Protein AF-A0A258D8F7-F1 (afdb_monomer_lite)

Secondary structure (DSSP, 8-state):
-TGGGT--TTGGGSHHHHHHHHHHHHHHHHTT--SSSEEEETTEEEESSTTHHHHHHHHH-TTGGGSHHHHHHTTSPPPPPPP-

Sequence (84 aa):
MADVLGVPADAGNDPAVKDRLRNNTEAAVAAGVYGVPTLAIGEELFWGLDAMPMARAFLADPGLFESGEMARVSSLPMATVRPR

Radius of gyration: 19.61 Å; chains: 1; bounding box: 35×46×46 Å

Structure (mmCIF, N/CA/C/O backbone):
data_AF-A0A258D8F7-F1
#
_entry.id   AF-A0A258D8F7-F1
#
loop_
_atom_site.group_PDB
_atom_site.id
_atom_site.type_symbol
_atom_site.label_atom_id
_atom_site.label_alt_id
_atom_site.label_comp_id
_atom_site.label_asym_id
_atom_site.label_entity_id
_atom_site.label_seq_id
_atom_site.pdbx_PDB_ins_code
_atom_site.Cartn_x
_atom_site.Cartn_y
_atom_site.Cartn_z
_atom_site.occupancy
_atom_site.B_iso_or_equiv
_atom_site.auth_seq_id
_atom_site.auth_comp_id
_atom_site.auth_asym_id
_atom_site.auth_atom_id
_atom_site.pdbx_PDB_model_num
ATOM 1 N N . MET A 1 1 ? 16.521 -15.981 -10.362 1.00 63.53 1 MET A N 1
ATOM 2 C CA . MET A 1 1 ? 15.122 -15.594 -10.058 1.00 63.53 1 MET A CA 1
ATOM 3 C C . MET A 1 1 ? 14.286 -15.539 -11.332 1.00 63.53 1 MET A C 1
ATOM 5 O O . MET A 1 1 ? 13.376 -16.341 -11.421 1.00 63.53 1 MET A O 1
ATOM 9 N N . ALA A 1 2 ? 14.612 -14.707 -12.335 1.00 78.38 2 ALA A N 1
ATOM 10 C CA . ALA A 1 2 ? 13.886 -14.701 -13.620 1.00 78.38 2 ALA A CA 1
ATOM 11 C C . ALA A 1 2 ? 13.905 -16.069 -14.338 1.00 78.38 2 ALA A C 1
ATOM 13 O O . ALA A 1 2 ? 12.859 -16.560 -14.743 1.00 78.38 2 ALA A O 1
ATOM 14 N N . ASP A 1 3 ? 15.067 -16.729 -14.358 1.00 83.12 3 ASP A N 1
ATOM 15 C CA . ASP A 1 3 ? 15.251 -18.085 -14.904 1.00 83.12 3 ASP A CA 1
ATOM 16 C C . ASP A 1 3 ? 14.366 -19.145 -14.215 1.00 83.12 3 ASP A C 1
ATOM 18 O O . ASP A 1 3 ? 13.712 -19.947 -14.871 1.00 83.12 3 ASP A O 1
ATOM 22 N N . VAL A 1 4 ? 14.224 -19.061 -12.885 1.00 92.94 4 VAL A N 1
ATOM 23 C CA . VAL A 1 4 ? 13.343 -19.945 -12.091 1.00 92.94 4 VAL A CA 1
ATOM 24 C C . VAL A 1 4 ? 11.867 -19.761 -12.464 1.00 92.94 4 VAL A C 1
ATOM 26 O O . VAL A 1 4 ? 11.075 -20.688 -12.330 1.00 92.94 4 VAL A O 1
ATOM 29 N N . LEU A 1 5 ? 11.494 -18.569 -12.933 1.00 91.56 5 LEU A N 1
ATOM 30 C CA . LEU A 1 5 ? 10.135 -18.225 -13.351 1.00 91.56 5 LEU A CA 1
ATOM 31 C C . LEU A 1 5 ? 9.924 -18.380 -14.869 1.00 91.56 5 LEU A C 1
ATOM 33 O O . LEU A 1 5 ? 8.839 -18.067 -15.354 1.00 91.56 5 LEU A O 1
ATOM 37 N N . GLY A 1 6 ? 10.936 -18.829 -15.626 1.00 93.12 6 GLY A N 1
ATOM 38 C CA . GLY A 1 6 ? 10.876 -18.947 -17.088 1.00 93.12 6 GLY A CA 1
ATOM 39 C C . GLY A 1 6 ? 10.758 -17.607 -17.826 1.00 93.12 6 GLY A C 1
ATOM 40 O O . GLY A 1 6 ? 10.293 -17.573 -18.964 1.00 93.12 6 GLY A O 1
ATOM 41 N N . VAL A 1 7 ? 11.140 -16.496 -17.189 1.00 91.88 7 VAL A N 1
ATOM 42 C CA . VAL A 1 7 ? 11.056 -15.149 -17.770 1.00 91.88 7 VAL A CA 1
ATOM 43 C C . VAL A 1 7 ? 12.407 -14.771 -18.394 1.00 91.88 7 VAL A C 1
ATOM 45 O O . VAL A 1 7 ? 13.426 -14.871 -17.703 1.00 91.88 7 VAL A O 1
ATOM 48 N N . PRO A 1 8 ? 12.447 -14.294 -19.657 1.00 92.12 8 PRO A N 1
ATOM 49 C CA . PRO A 1 8 ? 13.678 -13.813 -20.282 1.00 92.12 8 PRO A CA 1
ATOM 50 C C . PRO A 1 8 ? 14.353 -12.711 -19.458 1.00 92.12 8 PRO A C 1
ATOM 52 O O . PRO A 1 8 ? 13.688 -11.816 -18.933 1.00 92.12 8 PRO A O 1
ATOM 55 N N . ALA A 1 9 ? 15.684 -12.753 -19.353 1.00 89.56 9 ALA A N 1
ATOM 56 C CA . ALA A 1 9 ? 16.446 -11.823 -18.512 1.00 89.56 9 ALA A CA 1
ATOM 57 C C . ALA A 1 9 ? 16.315 -10.351 -18.949 1.00 89.56 9 ALA A C 1
ATOM 59 O O . ALA A 1 9 ? 16.458 -9.443 -18.132 1.00 89.56 9 ALA A O 1
ATOM 60 N N . ASP A 1 10 ? 16.028 -10.115 -20.225 1.00 91.75 10 ASP A N 1
ATOM 61 C CA . ASP A 1 10 ? 15.871 -8.804 -20.846 1.00 91.75 10 ASP A CA 1
ATOM 62 C C . ASP A 1 10 ? 14.413 -8.331 -20.929 1.00 91.75 10 ASP A C 1
ATOM 64 O O . ASP A 1 10 ? 14.174 -7.207 -21.366 1.00 91.75 10 ASP A O 1
ATOM 68 N N . ALA A 1 11 ? 13.437 -9.118 -20.458 1.00 89.56 11 ALA A N 1
ATOM 69 C CA . ALA A 1 11 ? 12.013 -8.783 -20.550 1.00 89.56 11 ALA A CA 1
ATOM 70 C C . ALA A 1 11 ? 11.656 -7.422 -19.913 1.00 89.56 11 ALA A C 1
ATOM 72 O O . ALA A 1 11 ? 10.713 -6.760 -20.337 1.00 89.56 11 ALA A O 1
ATOM 73 N N . GLY A 1 12 ? 12.423 -6.964 -18.917 1.00 90.62 12 GLY A N 1
ATOM 74 C CA . GLY A 1 12 ? 12.250 -5.642 -18.299 1.00 90.62 12 GLY A CA 1
ATOM 75 C C . GLY A 1 12 ? 12.703 -4.457 -19.164 1.00 90.62 12 GLY A C 1
ATOM 76 O O . GLY A 1 12 ? 12.465 -3.306 -18.793 1.00 90.62 12 GLY A O 1
ATOM 77 N N . ASN A 1 13 ? 13.367 -4.707 -20.296 1.00 94.44 13 ASN A N 1
ATOM 78 C CA . ASN A 1 13 ? 13.835 -3.665 -21.208 1.00 94.44 13 ASN A CA 1
ATOM 79 C C . ASN A 1 13 ? 12.779 -3.227 -22.223 1.00 94.44 13 ASN A C 1
ATOM 81 O O . ASN A 1 13 ? 12.935 -2.142 -22.784 1.00 94.44 13 ASN A O 1
ATOM 85 N N . ASP A 1 14 ? 11.722 -4.019 -22.426 1.00 96.06 14 ASP A N 1
ATOM 86 C CA . ASP A 1 14 ? 10.597 -3.651 -23.283 1.00 96.06 14 ASP A CA 1
ATOM 87 C C . ASP A 1 14 ? 9.969 -2.329 -22.783 1.00 96.06 14 ASP A C 1
ATOM 89 O O . ASP A 1 14 ? 9.538 -2.253 -21.622 1.00 96.06 14 ASP A O 1
ATOM 93 N N . PRO A 1 15 ? 9.913 -1.274 -23.622 1.00 97.56 15 PRO A N 1
ATOM 94 C CA . PRO A 1 15 ? 9.267 -0.014 -23.270 1.00 97.56 15 PRO A CA 1
ATOM 95 C C . PRO A 1 15 ? 7.846 -0.193 -22.722 1.00 97.56 15 PRO A C 1
ATOM 97 O O . PRO A 1 15 ? 7.506 0.430 -21.717 1.00 97.56 15 PRO A O 1
ATOM 100 N N . ALA A 1 16 ? 7.054 -1.113 -23.281 1.00 96.81 16 ALA A N 1
ATOM 101 C CA . ALA A 1 16 ? 5.686 -1.359 -22.831 1.00 96.81 16 ALA A CA 1
ATOM 102 C C . ALA A 1 16 ? 5.625 -1.897 -21.388 1.00 96.81 16 ALA A C 1
ATOM 104 O O . ALA A 1 16 ? 4.688 -1.598 -20.642 1.00 96.81 16 ALA A O 1
ATOM 105 N N . VAL A 1 17 ? 6.635 -2.663 -20.955 1.00 96.38 17 VAL A N 1
ATOM 106 C CA . VAL A 1 17 ? 6.743 -3.148 -19.569 1.00 96.38 17 VAL A CA 1
ATOM 107 C C . VAL A 1 17 ? 7.050 -1.994 -18.612 1.00 96.38 17 VAL A C 1
ATOM 109 O O . VAL A 1 17 ? 6.455 -1.922 -17.533 1.00 96.38 17 VAL A O 1
ATOM 112 N N . LYS A 1 18 ? 7.931 -1.070 -19.009 1.00 96.75 18 LYS A N 1
ATOM 113 C CA . LYS A 1 18 ? 8.271 0.123 -18.214 1.00 96.75 18 LYS A CA 1
ATOM 114 C C . LYS A 1 18 ? 7.101 1.096 -18.110 1.00 96.75 18 LYS A C 1
ATOM 116 O O . LYS A 1 18 ? 6.841 1.606 -17.020 1.00 96.75 18 LYS A O 1
ATOM 121 N N . ASP A 1 19 ? 6.378 1.302 -19.204 1.00 98.31 19 ASP A N 1
ATOM 122 C CA . ASP A 1 19 ? 5.184 2.147 -19.220 1.00 98.31 19 ASP A CA 1
ATOM 123 C C . ASP A 1 19 ? 4.093 1.560 -18.322 1.00 98.31 19 ASP A C 1
ATOM 125 O O . ASP A 1 19 ? 3.527 2.267 -17.490 1.00 98.31 19 ASP A O 1
ATOM 129 N N . ARG A 1 20 ? 3.871 0.240 -18.372 1.00 98.00 20 ARG A N 1
ATOM 130 C CA . ARG A 1 20 ? 2.936 -0.428 -17.456 1.00 98.00 20 ARG A CA 1
ATOM 131 C C . ARG A 1 20 ? 3.343 -0.271 -15.987 1.00 98.00 20 ARG A C 1
ATOM 133 O O . ARG A 1 20 ? 2.483 -0.021 -15.148 1.00 98.00 20 ARG A O 1
ATOM 140 N N . LEU A 1 21 ? 4.631 -0.392 -15.660 1.00 97.31 21 LEU A N 1
ATOM 141 C CA . LEU A 1 21 ? 5.126 -0.175 -14.295 1.00 97.31 21 LEU A CA 1
ATOM 142 C C . LEU A 1 21 ? 4.859 1.260 -13.808 1.00 97.31 21 LEU A C 1
ATOM 144 O O . LEU A 1 21 ? 4.431 1.455 -12.666 1.00 97.31 21 LEU A O 1
ATOM 148 N N . ARG A 1 22 ? 5.087 2.255 -14.672 1.00 98.31 22 ARG A N 1
ATOM 149 C CA . ARG A 1 22 ? 4.786 3.661 -14.382 1.00 98.31 22 ARG A CA 1
ATOM 150 C C . ARG A 1 22 ? 3.295 3.865 -14.130 1.00 98.31 22 ARG A C 1
ATOM 152 O O . ARG A 1 22 ? 2.942 4.355 -13.062 1.00 98.31 22 ARG A O 1
ATOM 159 N N . ASN A 1 23 ? 2.442 3.399 -15.041 1.00 98.62 23 ASN A N 1
ATOM 160 C CA . ASN A 1 23 ? 0.988 3.538 -14.929 1.00 98.62 23 ASN A CA 1
ATOM 161 C C . ASN A 1 23 ? 0.444 2.868 -13.658 1.00 98.62 23 ASN A C 1
ATOM 163 O O . ASN A 1 23 ? -0.423 3.422 -12.992 1.00 98.62 23 ASN A O 1
ATOM 167 N N . ASN A 1 24 ? 0.981 1.704 -13.275 1.00 98.00 24 ASN A N 1
ATOM 168 C CA . ASN A 1 24 ? 0.602 1.042 -12.024 1.00 98.00 24 ASN A CA 1
ATOM 169 C C . ASN A 1 24 ? 0.977 1.882 -10.791 1.00 98.00 24 ASN A C 1
ATOM 171 O O . ASN A 1 24 ? 0.215 1.941 -9.829 1.00 98.00 24 ASN A O 1
ATOM 175 N N . THR A 1 25 ? 2.143 2.535 -10.819 1.00 97.38 25 THR A N 1
ATOM 176 C CA . THR A 1 25 ? 2.584 3.427 -9.736 1.00 97.38 25 THR A CA 1
ATOM 177 C C . THR A 1 25 ? 1.687 4.662 -9.653 1.00 97.38 25 THR A C 1
ATOM 179 O O . THR A 1 25 ? 1.250 5.030 -8.567 1.00 97.38 25 THR A O 1
ATOM 182 N N . GLU A 1 26 ? 1.365 5.272 -10.793 1.00 98.44 26 GLU A N 1
ATOM 183 C CA . GLU A 1 26 ? 0.456 6.421 -10.870 1.00 98.44 26 GLU A CA 1
ATOM 184 C C . GLU A 1 26 ? -0.950 6.065 -10.369 1.00 98.44 26 GLU A C 1
ATOM 186 O O . GLU A 1 26 ? -1.528 6.819 -9.589 1.00 98.44 26 GLU A O 1
ATOM 191 N N . ALA A 1 27 ? -1.466 4.888 -10.733 1.00 97.81 27 ALA A N 1
ATOM 192 C CA . ALA A 1 27 ? -2.745 4.387 -10.238 1.00 97.81 27 ALA A CA 1
ATOM 193 C C . ALA A 1 27 ? -2.739 4.168 -8.715 1.00 97.81 27 ALA A C 1
ATOM 195 O O . ALA A 1 27 ? -3.702 4.533 -8.045 1.00 97.81 27 ALA A O 1
ATOM 196 N N . ALA A 1 28 ? -1.654 3.624 -8.151 1.00 97.44 28 ALA A N 1
ATOM 197 C CA . ALA A 1 28 ? -1.522 3.455 -6.704 1.00 97.44 28 ALA A CA 1
ATOM 198 C C . ALA A 1 28 ? -1.518 4.807 -5.970 1.00 97.44 28 ALA A C 1
ATOM 200 O O . ALA A 1 28 ? -2.234 4.974 -4.983 1.00 97.44 28 ALA A O 1
ATOM 201 N N . VAL A 1 29 ? -0.771 5.792 -6.480 1.00 97.38 29 VAL A N 1
ATOM 202 C CA . VAL A 1 29 ? -0.750 7.157 -5.925 1.00 97.38 29 VAL A CA 1
ATOM 203 C C . VAL A 1 29 ? -2.133 7.805 -6.012 1.00 97.38 29 VAL A C 1
ATOM 205 O O . VAL A 1 29 ? -2.595 8.386 -5.032 1.00 97.38 29 VAL A O 1
ATOM 208 N N . ALA A 1 30 ? -2.820 7.674 -7.151 1.00 97.56 30 ALA A N 1
ATOM 209 C CA . ALA A 1 30 ? -4.178 8.190 -7.331 1.00 97.56 30 ALA A CA 1
ATOM 210 C C . ALA A 1 30 ? -5.190 7.542 -6.368 1.00 97.56 30 ALA A C 1
ATOM 212 O O . ALA A 1 30 ? -6.143 8.198 -5.958 1.00 97.56 30 ALA A O 1
ATOM 213 N N . ALA A 1 31 ? -4.957 6.289 -5.970 1.00 96.81 31 ALA A N 1
ATOM 214 C CA . ALA A 1 31 ? -5.746 5.579 -4.968 1.00 96.81 31 ALA A CA 1
ATOM 215 C C . ALA A 1 31 ? -5.372 5.927 -3.511 1.00 96.81 31 ALA A C 1
ATOM 217 O O . ALA A 1 31 ? -5.927 5.331 -2.598 1.00 96.81 31 ALA A O 1
ATOM 218 N N . GLY A 1 32 ? -4.441 6.860 -3.268 1.00 97.56 32 GLY A N 1
ATOM 219 C CA . GLY A 1 32 ? -4.044 7.291 -1.920 1.00 97.56 32 GLY A CA 1
ATOM 220 C C . GLY A 1 32 ? -2.900 6.488 -1.288 1.00 97.56 32 GLY A C 1
ATOM 221 O O . GLY A 1 32 ? -2.550 6.724 -0.130 1.00 97.56 32 GLY A O 1
ATOM 222 N N . VAL A 1 33 ? -2.276 5.564 -2.027 1.00 97.88 33 VAL A N 1
ATOM 223 C CA . VAL A 1 33 ? -1.100 4.827 -1.542 1.00 97.88 33 VAL A CA 1
ATOM 224 C C . VAL A 1 33 ? 0.090 5.778 -1.409 1.00 97.88 33 VAL A C 1
ATOM 226 O O . VAL A 1 33 ? 0.468 6.459 -2.360 1.00 97.88 33 VAL A O 1
ATOM 229 N N . TYR A 1 34 ? 0.726 5.775 -0.238 1.00 94.56 34 TYR A N 1
ATOM 230 C CA . TYR A 1 34 ? 1.867 6.646 0.073 1.00 94.56 34 TYR A CA 1
ATOM 231 C C . TYR A 1 34 ? 3.164 5.891 0.409 1.00 94.56 34 TYR A C 1
ATOM 233 O O . TYR A 1 34 ? 4.224 6.504 0.528 1.00 94.56 34 TYR A O 1
ATOM 241 N N . GLY A 1 35 ? 3.115 4.567 0.559 1.00 95.81 35 GLY A N 1
ATOM 242 C CA . GLY A 1 35 ? 4.276 3.748 0.894 1.00 95.81 35 GLY A CA 1
ATOM 243 C C . GLY A 1 35 ? 4.052 2.275 0.571 1.00 95.81 35 GLY A C 1
ATOM 244 O O . GLY A 1 35 ? 2.993 1.892 0.088 1.00 95.81 35 GLY A O 1
ATOM 245 N N . VAL A 1 36 ? 5.067 1.439 0.809 1.00 96.44 36 VAL A N 1
ATOM 246 C CA . VAL A 1 36 ? 4.987 -0.012 0.573 1.00 96.44 36 VAL A CA 1
ATOM 247 C C . VAL A 1 36 ? 5.480 -0.815 1.786 1.00 96.44 36 VAL A C 1
ATOM 249 O O . VAL A 1 36 ? 6.403 -0.357 2.462 1.00 96.44 36 VAL A O 1
ATOM 252 N N . PRO A 1 37 ? 4.914 -2.012 2.046 1.00 96.56 37 PRO A N 1
ATOM 253 C CA . PRO A 1 37 ? 3.717 -2.560 1.400 1.00 96.56 37 PRO A CA 1
ATOM 254 C C . PRO A 1 37 ? 2.440 -1.835 1.864 1.00 96.56 37 PRO A C 1
ATOM 256 O O . PRO A 1 37 ? 2.325 -1.492 3.037 1.00 96.56 37 PRO A O 1
ATOM 259 N N . THR A 1 38 ? 1.481 -1.6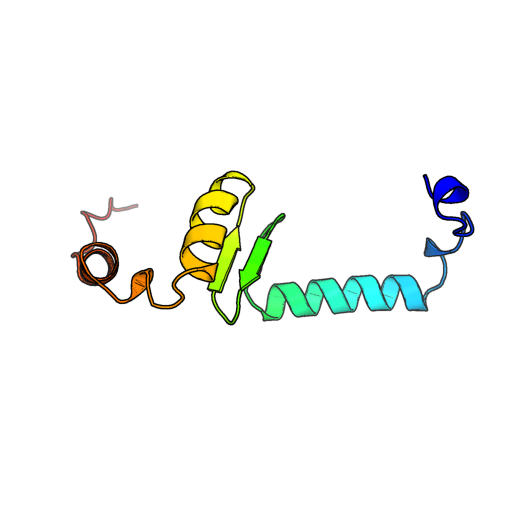44 0.954 1.00 97.88 38 THR A N 1
ATOM 260 C CA . THR A 1 38 ? 0.106 -1.232 1.282 1.00 97.88 38 THR A CA 1
ATOM 261 C C . THR A 1 38 ? -0.861 -2.275 0.745 1.00 97.88 38 THR A C 1
ATOM 263 O O . THR A 1 38 ? -0.775 -2.655 -0.424 1.00 97.88 38 THR A O 1
ATOM 266 N N . LEU A 1 39 ? -1.774 -2.735 1.596 1.00 97.56 39 LEU A N 1
ATOM 267 C CA . LEU A 1 39 ? -2.895 -3.584 1.217 1.00 97.56 39 LEU A CA 1
ATOM 268 C C . LEU A 1 39 ? -4.152 -2.720 1.105 1.00 97.56 39 LEU A C 1
ATOM 270 O O . LEU A 1 39 ? -4.545 -2.085 2.078 1.00 97.56 39 LEU A O 1
ATOM 274 N N . ALA A 1 40 ? -4.772 -2.713 -0.072 1.00 96.62 40 ALA A N 1
ATOM 275 C CA . ALA A 1 40 ? -6.069 -2.083 -0.290 1.00 96.62 40 ALA A CA 1
ATOM 276 C C . ALA A 1 40 ? -7.185 -3.129 -0.152 1.00 96.62 40 ALA A C 1
ATOM 278 O O . ALA A 1 40 ? -7.135 -4.171 -0.815 1.00 96.62 40 ALA A O 1
ATOM 279 N N . ILE A 1 41 ? -8.178 -2.865 0.700 1.00 96.25 41 ILE A N 1
ATOM 280 C CA . ILE A 1 41 ? -9.377 -3.699 0.880 1.00 96.25 41 ILE A CA 1
ATOM 281 C C . ILE A 1 41 ? -10.600 -2.799 0.694 1.00 96.25 41 ILE A C 1
ATOM 283 O O . ILE A 1 41 ? -10.992 -2.071 1.601 1.00 96.25 41 ILE A O 1
ATOM 287 N N . GLY A 1 42 ? -11.198 -2.832 -0.499 1.00 93.94 42 GLY A N 1
ATOM 288 C CA . GLY A 1 42 ? -12.180 -1.816 -0.882 1.00 93.94 42 GLY A CA 1
ATOM 289 C C . GLY A 1 42 ? -11.503 -0.449 -0.996 1.00 93.94 42 GLY A C 1
ATOM 290 O O . GLY A 1 42 ? -10.507 -0.326 -1.706 1.00 93.94 42 GLY A O 1
ATOM 291 N N . GLU A 1 43 ? -12.032 0.550 -0.291 1.00 93.81 43 GLU A N 1
ATOM 292 C CA . GLU A 1 43 ? -11.447 1.899 -0.211 1.00 93.81 43 GLU A CA 1
ATOM 293 C C . GLU A 1 43 ? -10.456 2.058 0.957 1.00 93.81 43 GLU A C 1
ATOM 295 O O . GLU A 1 43 ? -9.741 3.054 1.022 1.00 93.81 43 GLU A O 1
ATOM 300 N N . GLU A 1 44 ? -10.380 1.077 1.863 1.00 96.69 44 GLU A N 1
ATOM 301 C CA . GLU A 1 44 ? -9.520 1.145 3.045 1.00 96.69 44 GLU A CA 1
ATOM 302 C C . GLU A 1 44 ? -8.080 0.717 2.725 1.00 96.69 44 GLU A C 1
ATOM 304 O O . GLU A 1 44 ? -7.848 -0.271 2.012 1.00 96.69 44 GLU A O 1
ATOM 309 N N . LEU A 1 45 ? -7.103 1.442 3.279 1.00 97.69 45 LEU A N 1
ATOM 310 C CA . LEU A 1 45 ? -5.679 1.250 3.001 1.00 97.69 45 LEU A CA 1
ATOM 311 C C . LEU A 1 45 ? -4.901 0.902 4.273 1.00 97.69 45 LEU A C 1
ATOM 313 O O . LEU A 1 45 ? -4.755 1.708 5.187 1.00 97.69 45 LEU A O 1
ATOM 317 N N . PHE A 1 46 ? -4.274 -0.272 4.272 1.00 97.75 46 PHE A N 1
ATOM 318 C CA . PHE A 1 46 ? -3.432 -0.754 5.365 1.00 97.75 46 PHE A CA 1
ATOM 319 C C . PHE A 1 46 ? -1.964 -0.699 4.956 1.00 97.75 46 PHE A C 1
ATOM 321 O O . PHE A 1 46 ? -1.500 -1.528 4.171 1.00 97.75 46 PHE A O 1
ATOM 328 N N . TRP A 1 47 ? -1.227 0.282 5.471 1.00 98.00 47 TRP A N 1
ATOM 329 C CA . TRP A 1 47 ? 0.203 0.438 5.203 1.00 98.00 47 TRP A CA 1
ATOM 330 C C . TRP A 1 47 ? 1.061 -0.224 6.281 1.00 98.00 47 TRP A C 1
ATOM 332 O O . TRP A 1 47 ? 0.848 -0.000 7.469 1.00 98.00 47 TRP A O 1
ATOM 342 N N . GLY A 1 48 ? 2.071 -0.980 5.850 1.00 97.69 48 GLY A N 1
ATOM 343 C CA . GLY A 1 48 ? 3.036 -1.634 6.727 1.00 97.69 48 GLY A CA 1
ATOM 344 C C . GLY A 1 48 ? 2.718 -3.104 7.001 1.00 97.69 48 GLY A C 1
ATOM 345 O O . GLY A 1 48 ? 1.580 -3.566 6.928 1.00 97.69 48 GLY A O 1
ATOM 346 N N . LEU A 1 49 ? 3.764 -3.875 7.306 1.00 97.31 49 LEU A N 1
ATOM 347 C CA . LEU A 1 49 ? 3.627 -5.289 7.674 1.00 97.31 49 LEU A CA 1
ATOM 348 C C . LEU A 1 49 ? 2.906 -5.457 9.024 1.00 97.31 49 LEU A C 1
ATOM 350 O O . LEU A 1 49 ? 2.186 -6.430 9.236 1.00 97.31 49 LEU A O 1
ATOM 354 N N . ASP A 1 50 ? 3.096 -4.501 9.925 1.00 97.69 50 ASP A N 1
ATOM 355 C CA . ASP A 1 50 ? 2.461 -4.408 11.238 1.00 97.69 50 ASP A CA 1
ATOM 356 C C . ASP A 1 50 ? 0.951 -4.132 11.165 1.00 97.69 50 ASP A C 1
ATOM 358 O O . ASP A 1 50 ? 0.225 -4.512 12.084 1.00 97.69 50 ASP A O 1
ATOM 362 N N . ALA A 1 51 ? 0.450 -3.586 10.053 1.00 96.88 51 ALA A N 1
ATOM 363 C CA . ALA A 1 51 ? -0.983 -3.417 9.807 1.00 96.88 51 ALA A CA 1
ATOM 364 C C . ALA A 1 51 ? -1.696 -4.710 9.355 1.00 96.88 51 ALA A C 1
ATOM 366 O O . ALA A 1 51 ? -2.926 -4.757 9.324 1.00 96.88 51 ALA A O 1
ATOM 367 N N . MET A 1 52 ? -0.972 -5.793 9.045 1.00 96.62 52 MET A N 1
ATOM 368 C CA . MET A 1 52 ? -1.567 -7.038 8.526 1.00 96.62 52 MET A CA 1
ATOM 369 C C . MET A 1 52 ? -2.625 -7.685 9.443 1.00 96.62 52 MET A C 1
ATOM 371 O O . MET A 1 52 ? -3.642 -8.154 8.922 1.00 96.62 52 MET A O 1
ATOM 375 N N . PRO A 1 53 ? -2.458 -7.747 10.782 1.00 97.56 53 PRO A N 1
ATOM 376 C CA . PRO A 1 53 ? -3.508 -8.258 11.665 1.00 97.56 53 PRO A CA 1
ATOM 377 C C . PRO A 1 53 ? -4.778 -7.400 11.628 1.00 97.56 53 PRO A C 1
ATOM 379 O O . PRO A 1 53 ? -5.877 -7.948 11.642 1.00 97.56 53 PRO A O 1
ATOM 382 N N . MET A 1 54 ? -4.629 -6.075 11.525 1.00 96.94 54 MET A N 1
ATOM 383 C CA . MET A 1 54 ? -5.752 -5.141 11.416 1.00 96.94 54 MET A CA 1
ATOM 384 C C . MET A 1 54 ? -6.476 -5.309 10.079 1.00 96.94 54 MET A C 1
ATOM 386 O O . MET A 1 54 ? -7.695 -5.449 10.065 1.00 96.94 54 MET A O 1
ATOM 390 N N . ALA A 1 55 ? -5.730 -5.410 8.978 1.00 97.88 55 ALA A N 1
ATOM 391 C CA . ALA A 1 55 ? -6.296 -5.658 7.656 1.00 97.88 55 ALA A CA 1
ATOM 392 C C . 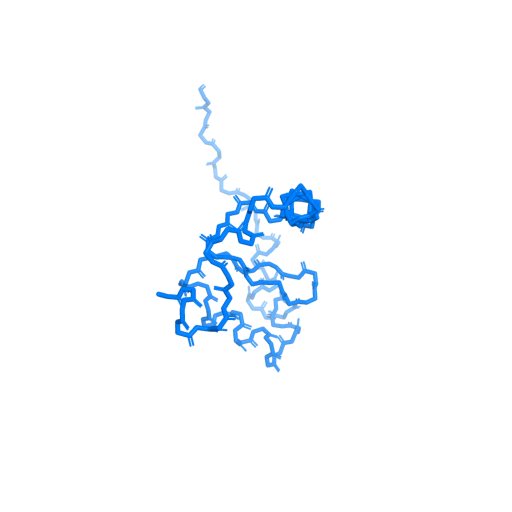ALA A 1 55 ? -7.081 -6.979 7.604 1.00 97.88 55 ALA A C 1
ATOM 394 O O . ALA A 1 55 ? -8.153 -7.056 7.010 1.00 97.88 55 ALA A O 1
ATOM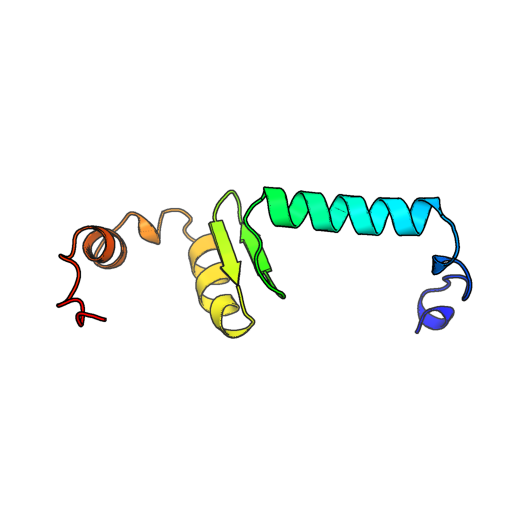 395 N N . ARG A 1 56 ? -6.582 -8.026 8.276 1.00 97.81 56 ARG A N 1
ATOM 396 C CA . ARG A 1 56 ? -7.297 -9.303 8.415 1.00 97.81 56 ARG A CA 1
ATOM 397 C C . ARG A 1 56 ? -8.588 -9.157 9.221 1.00 97.81 56 ARG A C 1
ATOM 399 O O . ARG A 1 56 ? -9.584 -9.767 8.846 1.00 97.81 56 ARG A O 1
ATOM 406 N N . ALA A 1 57 ? -8.559 -8.406 10.320 1.00 97.00 57 ALA A N 1
ATOM 407 C CA . ALA A 1 57 ? -9.746 -8.161 11.134 1.00 97.00 57 ALA A CA 1
ATOM 408 C C . ALA A 1 57 ? -10.807 -7.389 10.336 1.00 97.00 57 ALA A C 1
ATOM 410 O O . ALA A 1 57 ? -11.954 -7.818 10.291 1.00 97.00 57 ALA A O 1
ATOM 411 N N . PHE A 1 58 ? -10.399 -6.335 9.627 1.00 97.25 58 PHE A N 1
ATOM 412 C CA . PHE A 1 58 ? -11.275 -5.567 8.743 1.00 97.25 58 PHE A CA 1
ATOM 413 C C . PHE A 1 58 ? -11.839 -6.411 7.591 1.00 97.25 58 PHE A C 1
ATOM 415 O O . PHE A 1 58 ? -13.010 -6.308 7.257 1.00 97.25 58 PHE A O 1
ATOM 422 N N . LEU A 1 59 ? -11.046 -7.312 7.003 1.00 97.00 59 LEU A N 1
ATOM 423 C CA . LEU A 1 59 ? -11.552 -8.216 5.966 1.00 97.00 59 LEU A CA 1
ATOM 424 C C . LEU A 1 59 ? -12.654 -9.156 6.488 1.00 97.00 59 LEU A C 1
ATOM 426 O O . LEU A 1 59 ? -13.545 -9.534 5.730 1.00 97.00 59 LEU A O 1
ATOM 430 N N . ALA A 1 60 ? -12.575 -9.563 7.758 1.00 97.44 60 ALA A N 1
ATOM 431 C CA . ALA A 1 60 ? -13.588 -10.401 8.397 1.00 97.44 60 ALA A CA 1
ATOM 432 C C . ALA A 1 60 ? -14.835 -9.605 8.820 1.00 97.44 60 ALA A C 1
ATOM 434 O O . ALA A 1 60 ? -15.926 -10.171 8.860 1.00 97.44 60 ALA A O 1
ATOM 435 N N . ASP A 1 61 ? -14.669 -8.315 9.113 1.00 96.44 61 ASP A N 1
ATOM 436 C CA . ASP A 1 61 ? -15.732 -7.380 9.475 1.00 96.44 61 ASP A CA 1
ATOM 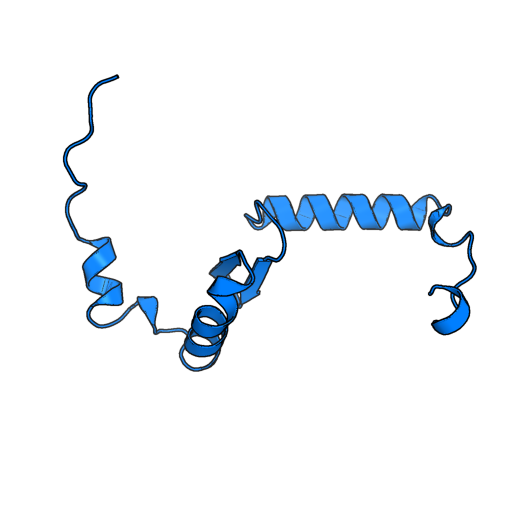437 C C . ASP A 1 61 ? -15.453 -5.988 8.872 1.00 96.44 61 ASP A C 1
ATOM 439 O O . ASP A 1 61 ? -14.770 -5.168 9.492 1.00 96.44 61 ASP A O 1
ATOM 443 N N . PRO A 1 62 ? -15.970 -5.690 7.665 1.00 95.12 62 PRO A N 1
ATOM 444 C CA . PRO A 1 62 ? -15.757 -4.389 7.028 1.00 95.12 62 PRO A CA 1
ATOM 445 C C . PRO A 1 62 ? -16.354 -3.203 7.803 1.00 95.12 62 PRO A C 1
ATOM 447 O O . PRO A 1 62 ? -15.971 -2.065 7.557 1.00 95.12 62 PRO A O 1
ATOM 450 N N . GLY A 1 63 ? -17.270 -3.452 8.749 1.00 94.94 63 GLY A N 1
ATOM 451 C CA . GLY A 1 63 ? -17.842 -2.430 9.632 1.00 94.94 63 GLY A CA 1
ATOM 452 C C . GLY A 1 63 ? -17.022 -2.186 10.904 1.00 94.94 63 GLY A C 1
ATOM 453 O O . GLY A 1 63 ? -17.445 -1.409 11.765 1.00 94.94 63 GLY A O 1
ATOM 454 N N . LEU A 1 64 ? -15.853 -2.826 11.047 1.00 94.44 64 LEU A N 1
ATOM 455 C CA . LEU A 1 64 ? -15.034 -2.803 12.265 1.00 94.44 64 LEU A CA 1
ATOM 456 C C . LEU A 1 64 ? -14.750 -1.382 12.778 1.00 94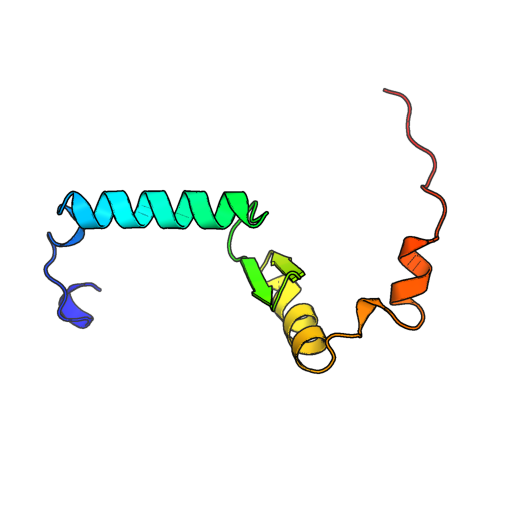.44 64 LEU A C 1
ATOM 458 O O . LEU A 1 64 ? -14.753 -1.147 13.987 1.00 94.44 64 LEU A O 1
ATOM 462 N N . PHE A 1 65 ? -14.505 -0.430 11.876 1.00 94.19 65 PHE A N 1
ATOM 463 C CA . PHE A 1 65 ? -14.179 0.953 12.239 1.00 94.19 65 PHE A CA 1
ATOM 464 C C . PHE A 1 65 ? -15.403 1.837 12.492 1.00 94.19 65 PHE A C 1
ATOM 466 O O . PHE A 1 65 ? -15.277 2.899 13.101 1.00 94.19 65 PHE A O 1
ATOM 473 N N . GLU A 1 66 ? -16.591 1.387 12.097 1.00 94.31 66 GLU A N 1
ATOM 474 C CA . GLU A 1 66 ? -17.846 2.135 12.220 1.00 94.31 66 GLU A CA 1
ATOM 475 C C . GLU A 1 66 ? -18.579 1.854 13.539 1.00 94.31 66 GLU A C 1
ATOM 477 O O . GLU A 1 66 ? -19.620 2.452 13.817 1.00 94.31 66 GLU A O 1
ATOM 482 N N . SER A 1 67 ? -18.041 0.974 14.391 1.00 91.94 67 SER A N 1
ATOM 483 C CA . SER A 1 67 ? -18.692 0.561 15.635 1.00 91.94 67 SER A CA 1
ATOM 484 C C . SER A 1 67 ? -17.824 0.731 16.889 1.00 91.94 67 SER A C 1
ATOM 486 O O . SER A 1 67 ? -16.597 0.853 16.846 1.00 91.94 67 SER A O 1
ATOM 488 N N . GLY A 1 68 ? -18.501 0.759 18.043 1.00 92.50 68 GLY A N 1
ATOM 489 C CA . GLY A 1 68 ? -17.885 0.723 19.368 1.00 92.50 68 GLY A CA 1
ATOM 490 C C . GLY A 1 68 ? -16.838 1.813 19.613 1.00 92.50 68 GLY A C 1
ATOM 491 O O . GLY A 1 68 ? -17.013 2.981 19.263 1.00 92.50 68 GLY A O 1
ATOM 492 N N . GLU A 1 69 ? -15.735 1.411 20.242 1.00 93.62 69 GLU A N 1
ATOM 493 C CA . GLU A 1 69 ? -14.643 2.322 20.588 1.00 93.62 69 GLU A CA 1
ATOM 494 C C . GLU A 1 69 ? -13.886 2.841 19.361 1.00 93.62 69 GLU A C 1
ATOM 496 O O . GLU A 1 69 ? -13.391 3.965 19.400 1.00 93.62 69 GLU A O 1
ATOM 501 N N . MET A 1 70 ? -13.844 2.079 18.262 1.00 93.19 70 MET A N 1
ATOM 502 C CA . MET A 1 70 ? -13.195 2.521 17.024 1.00 93.19 70 MET A CA 1
ATOM 503 C C . MET A 1 70 ? -13.930 3.721 16.423 1.00 93.19 70 MET A C 1
ATOM 505 O O . MET A 1 70 ? -13.302 4.744 16.147 1.00 93.19 70 MET A O 1
ATOM 509 N N . ALA A 1 71 ? -15.264 3.660 16.349 1.00 94.69 71 ALA A N 1
ATOM 510 C CA . ALA A 1 71 ? -16.073 4.796 15.916 1.00 94.69 71 ALA A CA 1
ATOM 511 C C . ALA A 1 71 ? -15.893 6.009 16.839 1.00 94.69 71 ALA A C 1
ATOM 513 O O . ALA A 1 71 ? -15.749 7.141 16.370 1.00 94.69 71 ALA A O 1
ATOM 514 N N . ARG A 1 72 ? -15.846 5.788 18.162 1.00 94.75 72 ARG A N 1
ATOM 515 C CA . ARG A 1 72 ? -15.711 6.862 19.160 1.00 94.75 72 ARG A CA 1
ATOM 516 C C . ARG A 1 72 ? -14.437 7.685 18.967 1.00 94.75 72 ARG A C 1
ATOM 518 O O . ARG A 1 72 ? -14.497 8.905 19.135 1.0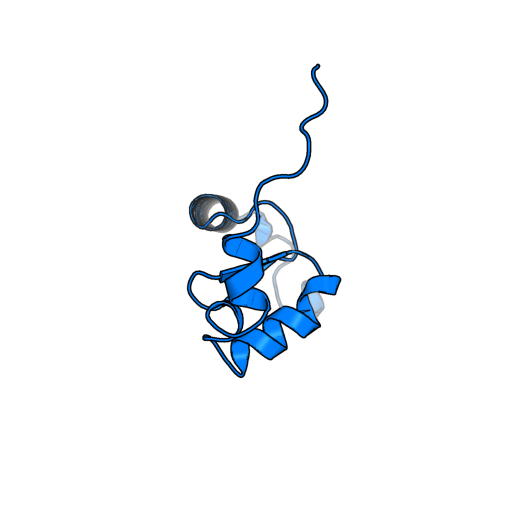0 94.75 72 ARG A O 1
ATOM 525 N N . VAL A 1 73 ? -13.316 7.060 18.590 1.00 91.75 73 VAL A N 1
ATOM 526 C CA . VAL A 1 73 ? -12.026 7.750 18.379 1.00 91.75 73 VAL A CA 1
ATOM 527 C C . VAL A 1 73 ? -12.144 8.885 17.360 1.00 91.75 73 VAL A C 1
ATOM 529 O O . VAL A 1 73 ? -11.558 9.942 17.580 1.00 91.75 73 VAL A O 1
ATOM 532 N N . SER A 1 74 ? -12.961 8.723 16.314 1.00 90.50 74 SER A N 1
ATOM 533 C CA . SER A 1 74 ? -13.159 9.755 15.281 1.00 90.50 74 SER A CA 1
ATOM 534 C C . SER A 1 74 ? -13.798 11.055 15.805 1.00 90.50 74 SER A C 1
ATOM 536 O O . SER A 1 74 ? -13.630 12.114 15.204 1.00 90.50 74 SER A O 1
ATOM 538 N N . SER A 1 75 ? -14.497 10.991 16.944 1.00 91.00 75 SER A N 1
ATOM 539 C CA . SER A 1 75 ? -15.197 12.125 17.566 1.00 91.00 75 SER A CA 1
ATOM 540 C C . SER A 1 75 ? -14.405 12.812 18.684 1.00 91.00 75 SER A C 1
ATOM 542 O O . SER A 1 75 ? -14.863 13.809 19.249 1.00 91.00 75 SER A O 1
ATOM 544 N N . LEU A 1 76 ? -13.234 12.277 19.043 1.00 91.44 76 LEU A N 1
ATOM 545 C CA . LEU A 1 76 ? -12.434 12.832 20.127 1.00 91.44 76 LEU A CA 1
ATOM 546 C C . LEU A 1 76 ? -11.843 14.192 19.734 1.00 91.44 76 LEU A C 1
ATOM 548 O O . LEU A 1 76 ? -11.351 14.353 18.615 1.00 91.44 76 LEU A O 1
ATOM 552 N N . PRO A 1 77 ? -11.847 15.180 20.649 1.00 90.56 77 PRO A N 1
ATOM 553 C CA . PRO A 1 77 ? -11.223 16.463 20.378 1.00 90.56 77 PRO A CA 1
ATOM 554 C C . PRO A 1 77 ? -9.719 16.274 20.164 1.00 90.56 77 PRO A C 1
ATOM 556 O O . PRO A 1 77 ? -9.063 15.509 20.877 1.00 90.56 77 PRO A O 1
ATOM 559 N N . MET A 1 78 ? -9.164 17.004 19.197 1.00 86.44 78 MET A N 1
ATOM 560 C CA . MET A 1 78 ? -7.726 17.009 18.957 1.00 86.44 78 MET A CA 1
ATOM 561 C C . MET A 1 78 ? -6.990 17.464 20.224 1.00 86.44 78 MET A C 1
ATOM 563 O O . MET A 1 78 ? -7.385 18.434 20.876 1.00 86.44 78 MET A O 1
ATOM 567 N N . ALA A 1 79 ? -5.916 16.757 20.574 1.00 84.94 79 ALA A N 1
ATOM 568 C CA . ALA A 1 79 ? -5.073 17.129 21.702 1.00 84.94 79 ALA A CA 1
ATOM 569 C C . ALA A 1 79 ? -4.435 18.515 21.492 1.00 84.94 79 ALA A C 1
ATOM 571 O O . ALA A 1 79 ? -4.408 19.053 20.383 1.00 84.94 79 ALA A O 1
ATOM 572 N N . THR A 1 80 ? -3.892 19.096 22.564 1.00 86.44 80 THR A N 1
ATOM 573 C CA . THR A 1 80 ? -3.223 20.401 22.520 1.00 86.44 80 THR A CA 1
ATOM 574 C C . THR A 1 80 ? -2.149 20.440 21.430 1.00 86.44 80 THR A C 1
ATOM 576 O O . THR A 1 80 ? -1.155 19.716 21.486 1.00 86.44 80 THR A O 1
ATOM 579 N N . VAL A 1 81 ? -2.338 21.319 20.445 1.00 84.81 81 VAL A N 1
ATOM 580 C CA . VAL A 1 81 ? -1.360 21.566 19.382 1.00 84.81 81 VAL A CA 1
ATOM 581 C C . VAL A 1 81 ? -0.234 22.421 19.952 1.00 84.81 81 VAL A C 1
ATOM 583 O O . VAL A 1 81 ? -0.478 23.485 20.522 1.00 84.81 81 VAL A O 1
ATOM 586 N N . ARG A 1 82 ? 1.012 21.964 19.806 1.00 81.12 82 ARG A N 1
ATOM 587 C CA . ARG A 1 82 ? 2.182 22.754 20.200 1.00 81.12 82 ARG A CA 1
ATOM 588 C C . ARG A 1 82 ? 2.379 23.878 19.165 1.00 81.12 82 ARG A C 1
ATOM 590 O O . ARG A 1 82 ? 2.491 23.550 17.981 1.00 81.12 82 ARG A O 1
ATOM 597 N N . PRO A 1 83 ? 2.393 25.165 19.561 1.00 76.38 83 PRO A N 1
ATOM 598 C CA . PRO A 1 83 ? 2.675 26.244 18.622 1.00 76.38 83 PRO A CA 1
ATOM 599 C C . PRO A 1 83 ? 4.099 26.096 18.071 1.00 76.38 83 PRO A C 1
ATOM 601 O O . PRO A 1 83 ? 4.994 25.646 18.790 1.00 76.38 83 PRO A O 1
ATOM 604 N N . ARG A 1 84 ? 4.257 26.394 16.777 1.00 67.06 84 ARG A N 1
ATOM 605 C CA . ARG A 1 84 ? 5.549 26.377 16.077 1.00 67.06 84 ARG A CA 1
ATOM 606 C C . ARG A 1 84 ? 6.429 27.532 16.527 1.00 67.06 84 ARG A C 1
ATOM 608 O O . ARG A 1 84 ? 5.862 28.612 16.802 1.00 67.06 84 ARG A O 1
#

Foldseek 3Di:
DCVVVVHDPCPCVPPVNVVVVVVVVVVCVVLVDDDPDWDDDPSDIQHDPVSVVVVVVCVVPVCVCVDDPNVVVVVDDDPDDDDD

pLDDT: mean 93.57, std 6.36, range [63.53, 98.62]